Protein AF-A0A0G1RMR5-F1 (afdb_monomer_lite)

Radius of gyration: 23.71 Å; chains: 1; bounding box: 59×36×65 Å

Secondary structure (DSSP, 8-state):
----EEEEEEE-SS-EEEEEEEEETTTTEEEEEETTEEEEEEEESSHHHHHHHHHHHHHHHHHHHHHTT--EE-TT--EES------------------------------------------

pLDDT: mean 75.81, std 24.87, range [32.78, 97.88]

Foldseek 3Di:
DDWDKDWDWDAAPFGIFIKIWTADPVVCWIWIAGPVCRVDIDIGNDPVRNVVSSRVSVRVVLVVCQVVQHWDAHPVRDIGHHNCPDPPVPPPPPPDDDDDDDDDDDDDDDDDDDDDDDDDDDD

Structure (mmCIF, N/CA/C/O backbone):
data_AF-A0A0G1RMR5-F1
#
_entry.id   AF-A0A0G1RMR5-F1
#
loop_
_atom_site.group_PDB
_atom_site.id
_atom_site.type_symbol
_atom_site.label_atom_id
_atom_site.label_alt_id
_atom_site.label_comp_id
_atom_site.label_asym_id
_atom_site.label_entity_id
_atom_site.label_seq_id
_atom_site.pdbx_PDB_ins_code
_atom_sit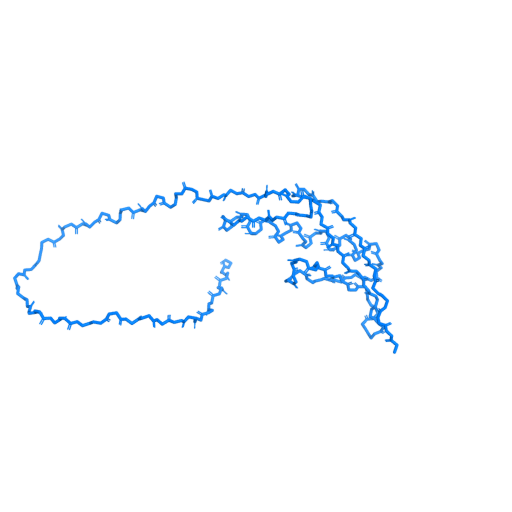e.Cartn_x
_atom_site.Cartn_y
_atom_site.Cartn_z
_atom_site.occupancy
_atom_site.B_iso_or_equiv
_atom_site.auth_seq_id
_atom_site.auth_comp_id
_atom_site.auth_asym_id
_atom_site.auth_atom_id
_atom_site.pdbx_PDB_model_num
ATOM 1 N N . MET A 1 1 ? 24.803 -5.709 -2.521 1.00 49.84 1 MET A N 1
ATOM 2 C CA . MET A 1 1 ? 24.045 -4.735 -3.338 1.00 49.84 1 MET A CA 1
ATOM 3 C C . MET A 1 1 ? 22.857 -4.258 -2.519 1.00 49.84 1 MET A C 1
ATOM 5 O O . MET A 1 1 ? 22.065 -5.095 -2.103 1.00 49.84 1 MET A O 1
ATOM 9 N N . GLY A 1 2 ? 22.781 -2.965 -2.198 1.00 66.88 2 GLY A N 1
ATOM 10 C CA . GLY A 1 2 ? 21.656 -2.412 -1.436 1.00 66.88 2 GLY A CA 1
ATOM 11 C C . GLY A 1 2 ? 20.361 -2.468 -2.247 1.00 66.88 2 GLY A C 1
ATOM 12 O O . GLY A 1 2 ? 20.385 -2.237 -3.457 1.00 66.88 2 GLY A O 1
ATOM 13 N N . LYS A 1 3 ? 19.240 -2.792 -1.596 1.00 77.75 3 LYS A N 1
ATOM 14 C CA . LYS A 1 3 ? 17.913 -2.704 -2.217 1.00 77.75 3 LYS A CA 1
ATOM 15 C C . LYS A 1 3 ? 17.632 -1.227 -2.512 1.00 77.75 3 LYS A C 1
ATOM 17 O O . LYS A 1 3 ? 17.701 -0.404 -1.604 1.00 77.75 3 LYS A O 1
ATOM 22 N N . LYS A 1 4 ? 17.364 -0.879 -3.775 1.00 89.25 4 LYS A N 1
ATOM 23 C CA . LYS A 1 4 ? 16.924 0.476 -4.139 1.00 89.25 4 LYS A CA 1
ATOM 24 C C . LYS A 1 4 ? 15.442 0.595 -3.811 1.00 89.25 4 LYS A C 1
ATOM 26 O O . LYS A 1 4 ? 14.606 0.026 -4.509 1.00 89.25 4 LYS A O 1
ATOM 31 N N . GLU A 1 5 ? 15.145 1.287 -2.722 1.00 94.44 5 GLU A N 1
ATOM 32 C CA . GLU A 1 5 ? 13.780 1.568 -2.298 1.00 94.44 5 GLU A CA 1
ATOM 33 C C . GLU A 1 5 ? 13.321 2.922 -2.845 1.00 94.44 5 GLU A C 1
ATOM 35 O O . GLU A 1 5 ? 14.054 3.911 -2.795 1.00 94.44 5 GLU A O 1
ATOM 40 N N . HIS A 1 6 ? 12.094 2.963 -3.355 1.00 95.44 6 HIS A N 1
ATOM 41 C CA . HIS A 1 6 ? 11.436 4.177 -3.813 1.00 95.44 6 HIS A CA 1
ATOM 42 C C . HIS A 1 6 ? 10.170 4.415 -3.006 1.00 95.44 6 HIS A C 1
ATOM 44 O O . HIS A 1 6 ? 9.322 3.534 -2.873 1.00 95.44 6 HIS A O 1
ATOM 50 N N . THR A 1 7 ? 10.032 5.631 -2.497 1.00 96.69 7 THR A N 1
ATOM 51 C CA . THR A 1 7 ? 8.886 6.036 -1.690 1.00 96.69 7 THR A CA 1
ATOM 52 C C . THR 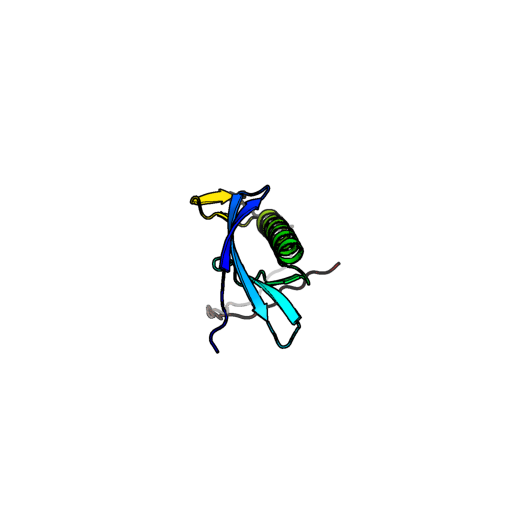A 1 7 ? 7.922 6.860 -2.535 1.00 96.69 7 THR A C 1
ATOM 54 O O . THR A 1 7 ? 8.341 7.766 -3.254 1.00 96.69 7 THR A O 1
ATOM 57 N N . TYR A 1 8 ? 6.631 6.553 -2.445 1.00 95.94 8 TYR A N 1
ATOM 58 C CA . TYR A 1 8 ? 5.564 7.237 -3.170 1.00 95.94 8 TYR A CA 1
ATOM 59 C C . TYR A 1 8 ? 4.443 7.624 -2.212 1.00 95.94 8 TYR A C 1
ATOM 61 O O . TYR A 1 8 ? 4.073 6.841 -1.341 1.00 95.94 8 TYR A O 1
ATOM 69 N N . GLN A 1 9 ? 3.869 8.807 -2.409 1.00 96.50 9 GLN A N 1
ATOM 70 C CA . GLN A 1 9 ? 2.600 9.164 -1.783 1.00 96.50 9 GLN A CA 1
ATOM 71 C C . GLN A 1 9 ? 1.450 8.717 -2.681 1.00 96.50 9 GLN A C 1
ATOM 73 O O . GLN A 1 9 ? 1.456 8.988 -3.883 1.00 96.50 9 GLN A O 1
ATOM 78 N N . VAL A 1 10 ? 0.470 8.041 -2.093 1.00 95.62 10 VAL A N 1
ATOM 79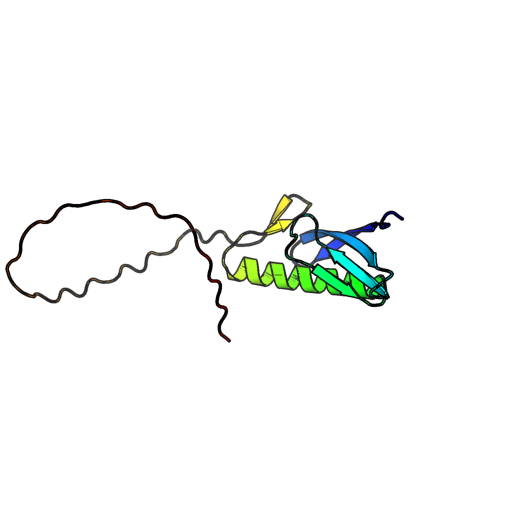 C CA . VAL A 1 10 ? -0.754 7.602 -2.762 1.00 95.62 10 VAL A CA 1
ATOM 80 C C . VAL A 1 10 ? -1.972 8.165 -2.039 1.00 95.62 10 VAL A C 1
ATOM 82 O O . VAL A 1 10 ? -1.998 8.269 -0.811 1.00 95.62 10 VAL A O 1
ATOM 85 N N . GLY A 1 11 ? -2.969 8.572 -2.820 1.00 94.00 11 GLY A N 1
ATOM 86 C CA . GLY A 1 11 ? -4.284 8.948 -2.313 1.00 94.00 11 GLY A CA 1
ATOM 87 C C . GLY A 1 11 ? -5.222 7.751 -2.374 1.00 94.00 11 GLY A C 1
ATOM 88 O O . GLY A 1 11 ? -5.234 7.039 -3.374 1.00 94.00 11 GLY A O 1
ATOM 89 N N . THR A 1 12 ? -5.995 7.554 -1.315 1.00 93.62 12 THR A N 1
ATOM 90 C CA . THR A 1 12 ? -7.049 6.542 -1.219 1.00 93.62 12 THR A CA 1
ATOM 91 C C . THR A 1 12 ? -8.370 7.200 -0.840 1.00 93.62 12 THR A C 1
ATOM 93 O O . THR A 1 12 ? -8.400 8.379 -0.461 1.00 93.62 12 THR A O 1
ATOM 96 N N . LYS A 1 13 ? -9.469 6.440 -0.862 1.00 92.00 13 LYS A N 1
ATOM 97 C CA . LYS A 1 13 ? -10.763 6.912 -0.330 1.00 92.00 13 LYS A CA 1
ATOM 98 C C . LYS A 1 13 ? -10.711 7.299 1.159 1.00 92.00 13 LYS A C 1
ATOM 100 O O . LYS A 1 13 ? -11.526 8.098 1.617 1.00 92.00 13 LYS A O 1
ATOM 105 N N . HIS A 1 14 ? -9.742 6.776 1.913 1.00 90.50 14 HIS A N 1
ATOM 106 C CA . HIS A 1 14 ? -9.598 7.044 3.345 1.00 90.50 14 HIS A CA 1
ATOM 107 C C . HIS A 1 14 ? -8.648 8.206 3.646 1.00 90.50 14 HIS A C 1
ATOM 109 O O . HIS A 1 14 ? -8.902 8.966 4.576 1.00 90.50 14 HIS A O 1
ATOM 115 N N . GLY A 1 15 ? -7.594 8.418 2.860 1.00 92.00 15 GLY A N 1
ATOM 116 C CA . GLY A 1 15 ? -6.623 9.474 3.143 1.00 92.00 15 GLY A CA 1
ATOM 117 C C . GLY A 1 15 ? -5.391 9.414 2.255 1.00 92.00 15 GLY A C 1
ATOM 118 O O . GLY A 1 15 ? -5.409 8.813 1.181 1.00 92.00 15 GLY A O 1
ATOM 119 N N . ARG A 1 16 ? -4.311 10.062 2.693 1.00 95.44 16 ARG A N 1
ATOM 120 C CA . ARG A 1 16 ? -3.015 10.011 2.001 1.00 95.44 16 ARG A CA 1
ATOM 121 C C . ARG A 1 16 ? -2.029 9.157 2.775 1.00 95.44 16 ARG A C 1
ATOM 123 O O . ARG A 1 16 ? -1.833 9.364 3.971 1.00 95.44 16 ARG A O 1
ATOM 130 N N . PHE A 1 17 ? -1.381 8.239 2.072 1.00 95.75 17 PHE A N 1
ATOM 131 C CA . PHE A 1 17 ? -0.454 7.289 2.667 1.00 95.75 17 PHE A CA 1
ATOM 132 C C . PHE A 1 17 ? 0.824 7.187 1.850 1.00 95.75 17 PHE A C 1
ATOM 134 O O . PHE A 1 17 ? 0.836 7.341 0.629 1.00 95.75 17 PHE A O 1
ATOM 141 N N . THR A 1 18 ? 1.908 6.891 2.544 1.00 97.31 18 THR A N 1
ATOM 142 C CA . THR A 1 18 ? 3.223 6.684 1.969 1.00 97.31 18 THR A CA 1
ATOM 143 C C . THR A 1 18 ? 3.449 5.193 1.806 1.00 97.31 18 THR A C 1
ATOM 145 O O . THR A 1 18 ? 3.365 4.433 2.771 1.00 97.31 18 THR A O 1
ATOM 148 N N . ILE A 1 19 ? 3.771 4.780 0.586 1.00 97.38 19 ILE A N 1
ATOM 149 C CA . ILE A 1 19 ? 4.160 3.410 0.262 1.00 97.38 19 ILE A CA 1
ATOM 150 C C . ILE A 1 19 ? 5.623 3.382 -0.158 1.00 97.38 19 ILE A C 1
ATOM 152 O O . ILE A 1 19 ? 6.117 4.296 -0.821 1.00 97.38 19 ILE A O 1
ATOM 156 N N . THR A 1 20 ? 6.317 2.313 0.202 1.00 97.88 20 THR A N 1
ATOM 157 C CA . THR A 1 20 ? 7.683 2.048 -0.237 1.00 97.88 20 THR A CA 1
ATOM 158 C C . THR A 1 20 ? 7.670 0.844 -1.158 1.00 97.88 20 THR A C 1
ATOM 160 O O . THR A 1 20 ? 7.131 -0.204 -0.806 1.00 97.88 20 THR A O 1
ATOM 163 N N . VAL A 1 21 ? 8.272 0.998 -2.332 1.00 97.50 21 VAL A N 1
ATOM 164 C CA . VAL A 1 21 ? 8.351 -0.026 -3.370 1.00 97.50 21 VAL A CA 1
ATOM 165 C C . VAL A 1 21 ? 9.810 -0.313 -3.684 1.00 97.50 21 VAL A C 1
ATOM 167 O O . VAL A 1 21 ? 10.607 0.611 -3.844 1.00 97.50 21 VAL A O 1
ATOM 170 N N . TRP A 1 22 ? 10.168 -1.584 -3.813 1.00 97.12 22 TRP A N 1
ATOM 171 C CA . TRP A 1 22 ? 11.489 -1.992 -4.284 1.00 97.12 22 TRP A CA 1
ATOM 172 C C . TRP A 1 22 ? 11.375 -3.223 -5.171 1.00 97.12 22 TRP A C 1
ATOM 174 O O . TRP A 1 22 ? 10.454 -4.025 -5.039 1.00 97.12 22 TRP A O 1
ATOM 184 N N . TYR A 1 23 ? 12.319 -3.364 -6.093 1.00 96.81 23 TYR A N 1
ATOM 185 C CA . TYR A 1 23 ? 12.398 -4.547 -6.937 1.00 96.81 23 TYR A CA 1
ATOM 186 C C . TYR A 1 23 ? 13.199 -5.640 -6.227 1.00 96.81 23 TYR A C 1
ATOM 188 O O . TYR A 1 23 ? 14.319 -5.387 -5.768 1.00 96.81 23 TYR A O 1
ATOM 196 N N . ASP A 1 24 ? 12.639 -6.844 -6.143 1.00 95.38 24 ASP A N 1
ATOM 197 C CA . ASP A 1 24 ? 13.358 -8.035 -5.702 1.00 95.38 24 ASP A CA 1
ATOM 198 C C . ASP A 1 24 ? 13.800 -8.851 -6.921 1.00 95.38 24 ASP A C 1
ATOM 200 O O . ASP A 1 24 ? 12.984 -9.331 -7.710 1.00 95.38 24 ASP A O 1
ATOM 204 N N . SER A 1 25 ? 15.115 -8.999 -7.094 1.00 93.50 25 SER A N 1
ATOM 205 C CA . SER A 1 25 ? 15.685 -9.721 -8.231 1.00 93.50 25 SER A CA 1
ATOM 206 C C . SER A 1 25 ? 15.492 -11.234 -8.150 1.00 93.50 25 SER A C 1
ATOM 208 O O . SER A 1 25 ? 15.584 -11.894 -9.186 1.00 93.50 25 SER A O 1
ATOM 210 N N . ARG A 1 26 ? 15.225 -11.787 -6.959 1.00 93.31 26 ARG A N 1
ATOM 211 C CA . ARG A 1 26 ? 14.978 -13.226 -6.774 1.00 93.31 26 ARG A CA 1
ATOM 212 C C . ARG A 1 26 ? 13.589 -13.597 -7.268 1.00 93.31 26 ARG A C 1
ATOM 214 O O . ARG A 1 26 ? 13.455 -14.498 -8.089 1.00 93.31 26 ARG A O 1
ATOM 221 N N . ASP A 1 27 ? 12.596 -12.829 -6.834 1.00 93.06 27 ASP A N 1
ATOM 222 C CA . ASP A 1 27 ? 11.189 -13.060 -7.173 1.00 93.06 27 ASP A CA 1
ATOM 223 C C . ASP A 1 27 ? 10.796 -12.419 -8.511 1.00 93.06 27 ASP A C 1
ATOM 225 O O . ASP A 1 27 ? 9.714 -12.675 -9.035 1.00 93.06 27 ASP A O 1
ATOM 229 N N . LYS A 1 28 ? 11.685 -11.588 -9.078 1.00 95.25 28 LYS A N 1
ATOM 230 C CA . LYS A 1 28 ? 11.451 -10.795 -10.293 1.00 95.25 28 LYS A CA 1
ATOM 231 C C . LYS A 1 28 ? 10.156 -9.978 -10.198 1.00 95.25 28 LYS A C 1
ATOM 233 O O . LYS A 1 28 ? 9.383 -9.895 -11.152 1.00 95.25 28 LYS A O 1
ATOM 238 N N . ALA A 1 29 ? 9.924 -9.386 -9.028 1.00 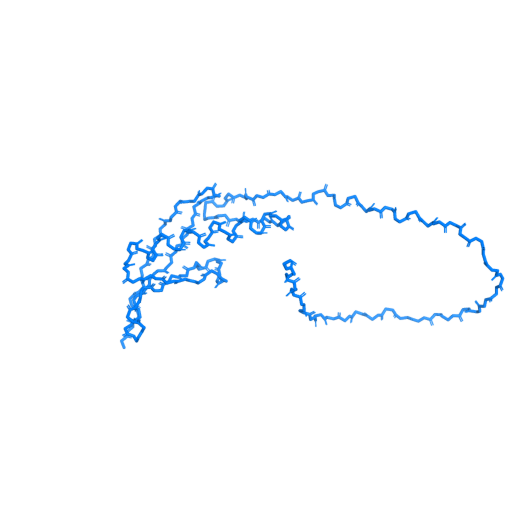96.69 29 ALA A N 1
ATOM 239 C CA . ALA A 1 29 ? 8.699 -8.671 -8.694 1.00 96.69 29 ALA A CA 1
ATOM 240 C C . ALA A 1 29 ? 8.997 -7.362 -7.956 1.00 96.69 29 ALA A C 1
ATOM 242 O O . ALA A 1 29 ? 10.020 -7.208 -7.285 1.00 96.69 29 ALA A O 1
ATOM 243 N N . TYR A 1 30 ? 8.076 -6.410 -8.066 1.00 97.50 30 TYR A N 1
ATOM 244 C CA . TYR A 1 30 ? 8.075 -5.187 -7.275 1.00 97.50 30 TYR A CA 1
ATOM 245 C C . TYR A 1 30 ? 7.298 -5.434 -5.990 1.00 97.50 30 TYR A C 1
ATOM 247 O O . TYR A 1 30 ? 6.086 -5.630 -6.035 1.00 97.50 30 TYR A O 1
ATOM 255 N N . LEU A 1 31 ? 7.990 -5.411 -4.857 1.00 97.50 31 LEU A N 1
ATOM 256 C CA . LEU A 1 31 ? 7.397 -5.534 -3.532 1.00 97.50 31 LEU A CA 1
ATOM 257 C C . LEU A 1 31 ? 6.971 -4.161 -3.024 1.00 97.50 31 LEU A C 1
ATOM 259 O O . LEU A 1 31 ? 7.661 -3.168 -3.257 1.00 97.50 31 LEU A O 1
ATOM 263 N N . VAL A 1 32 ? 5.854 -4.116 -2.309 1.00 97.88 32 VAL A N 1
ATOM 264 C CA . VAL A 1 32 ? 5.283 -2.907 -1.717 1.00 97.88 32 VAL A CA 1
ATOM 265 C C . VAL A 1 32 ? 5.073 -3.124 -0.231 1.00 97.88 32 VAL A C 1
ATOM 267 O O . VAL A 1 32 ? 4.538 -4.153 0.179 1.00 97.88 32 VAL A O 1
ATOM 270 N N . ARG A 1 33 ? 5.450 -2.126 0.568 1.00 97.06 33 ARG A N 1
ATOM 271 C CA . ARG A 1 33 ? 5.129 -2.038 1.996 1.00 97.06 33 ARG A CA 1
ATOM 272 C C . ARG A 1 33 ? 4.608 -0.655 2.349 1.00 97.06 33 ARG A C 1
ATOM 274 O O . ARG A 1 33 ? 4.995 0.332 1.720 1.00 97.06 33 ARG A O 1
ATOM 281 N N . VAL A 1 34 ? 3.820 -0.568 3.411 1.00 95.69 34 VAL A N 1
ATOM 282 C CA . VAL A 1 34 ? 3.408 0.707 4.012 1.00 95.69 34 VAL A CA 1
ATOM 283 C C . VAL A 1 34 ? 4.206 0.904 5.306 1.00 95.69 34 VAL A C 1
ATOM 285 O O . VAL A 1 34 ? 3.965 0.181 6.268 1.00 95.69 34 VAL A O 1
ATOM 288 N N . PRO A 1 35 ? 5.161 1.852 5.398 1.00 94.56 35 PRO A N 1
ATOM 289 C CA . PRO A 1 35 ? 6.031 1.965 6.576 1.00 94.56 35 PRO A CA 1
ATOM 290 C C . PRO A 1 35 ? 5.290 2.171 7.904 1.00 94.56 35 PRO A C 1
ATOM 292 O O . PRO A 1 35 ? 5.739 1.684 8.937 1.00 94.56 35 PRO A O 1
ATOM 295 N N . LYS A 1 36 ? 4.151 2.876 7.883 1.00 93.12 36 LYS A N 1
ATOM 296 C CA . LYS A 1 36 ? 3.314 3.100 9.074 1.00 93.12 36 LYS A CA 1
ATOM 297 C C . LYS A 1 36 ? 2.367 1.946 9.402 1.00 93.12 36 LYS A C 1
ATOM 299 O O . LYS A 1 36 ? 1.847 1.910 10.511 1.00 93.12 36 LYS A O 1
ATOM 304 N N . ILE A 1 37 ? 2.136 1.043 8.450 1.00 93.31 37 ILE A N 1
ATOM 305 C CA . ILE A 1 37 ? 1.245 -0.113 8.592 1.00 93.31 37 ILE A CA 1
ATOM 306 C C . ILE A 1 37 ? 1.984 -1.340 8.027 1.00 93.31 37 ILE A C 1
ATOM 308 O O . ILE A 1 37 ? 1.727 -1.754 6.892 1.00 93.31 37 ILE A O 1
ATOM 312 N N . PRO A 1 38 ? 2.965 -1.888 8.771 1.00 92.75 38 PRO A N 1
ATOM 313 C CA . PRO A 1 38 ? 3.834 -2.961 8.283 1.00 92.75 38 PRO A CA 1
ATOM 314 C C . PRO A 1 38 ? 3.100 -4.260 7.925 1.00 92.75 38 PRO A C 1
ATOM 316 O O . PRO A 1 38 ? 3.667 -5.106 7.238 1.00 92.75 38 PRO A O 1
ATOM 319 N N . GLU A 1 39 ? 1.860 -4.429 8.385 1.00 93.19 39 GLU A N 1
ATOM 320 C CA . GLU A 1 39 ? 0.976 -5.548 8.055 1.00 93.19 39 GLU A CA 1
ATOM 321 C C . GLU A 1 39 ? 0.578 -5.567 6.573 1.00 93.19 39 GLU A C 1
ATOM 323 O O . GLU A 1 39 ? 0.244 -6.627 6.041 1.00 93.19 39 GLU A O 1
ATOM 328 N N . ILE A 1 40 ? 0.628 -4.417 5.892 1.00 95.62 40 ILE A N 1
ATOM 329 C CA . ILE A 1 40 ? 0.317 -4.316 4.467 1.00 95.62 40 ILE A CA 1
ATOM 330 C C . ILE A 1 40 ? 1.585 -4.591 3.665 1.00 95.62 40 ILE A C 1
ATOM 332 O O . ILE A 1 40 ? 2.471 -3.737 3.534 1.00 95.62 40 ILE A O 1
ATOM 336 N N . VAL A 1 41 ? 1.629 -5.784 3.077 1.00 96.06 41 VAL A N 1
ATOM 337 C CA . VAL A 1 41 ? 2.655 -6.202 2.124 1.00 96.06 41 VAL A CA 1
ATOM 338 C C . VAL A 1 41 ? 1.978 -6.809 0.905 1.00 96.06 41 VAL A C 1
ATOM 340 O O . VAL A 1 41 ? 1.102 -7.662 1.025 1.00 96.06 41 VAL A O 1
ATOM 343 N N . THR A 1 42 ? 2.386 -6.368 -0.279 1.00 97.69 42 THR A N 1
ATOM 344 C CA . THR A 1 42 ? 1.886 -6.891 -1.555 1.00 97.69 42 THR A CA 1
ATOM 345 C C . THR A 1 42 ? 2.971 -6.789 -2.623 1.00 97.69 42 THR A C 1
ATOM 347 O O . THR A 1 42 ? 4.063 -6.278 -2.360 1.00 97.69 42 THR A O 1
ATOM 350 N N . PHE A 1 43 ? 2.713 -7.297 -3.821 1.00 97.50 43 PHE A N 1
ATOM 351 C CA . PHE A 1 43 ? 3.676 -7.285 -4.915 1.00 97.50 43 PHE A CA 1
ATOM 352 C C . PHE A 1 43 ? 2.988 -7.167 -6.269 1.00 97.50 43 PHE A C 1
ATOM 354 O O . PHE A 1 43 ? 1.845 -7.572 -6.402 1.00 97.50 43 PHE A O 1
ATOM 361 N N . GLY A 1 44 ? 3.693 -6.672 -7.283 1.00 97.19 44 GLY A N 1
ATOM 362 C CA . GLY A 1 44 ? 3.237 -6.672 -8.676 1.00 97.19 44 GLY A CA 1
ATOM 363 C C . GLY A 1 44 ? 4.382 -6.969 -9.642 1.00 97.19 44 GLY A C 1
ATOM 364 O O . GLY A 1 44 ? 5.556 -6.832 -9.287 1.00 97.19 44 GLY A O 1
ATOM 365 N N . LYS A 1 45 ? 4.072 -7.368 -10.879 1.00 95.62 45 LYS A N 1
ATOM 366 C CA . LYS A 1 45 ? 5.095 -7.664 -11.901 1.00 95.62 45 LYS A CA 1
ATOM 367 C C . LYS A 1 45 ? 5.716 -6.391 -12.461 1.00 95.62 45 LYS A C 1
ATOM 369 O O . LYS A 1 45 ? 6.882 -6.374 -12.840 1.00 95.62 45 LYS A O 1
ATOM 374 N N . THR A 1 46 ? 4.940 -5.312 -12.496 1.00 97.38 46 THR A N 1
ATOM 375 C CA . THR A 1 46 ? 5.389 -3.984 -12.933 1.00 97.38 46 THR A CA 1
ATOM 376 C C . THR A 1 46 ? 5.266 -2.967 -11.804 1.00 97.38 46 THR A C 1
ATOM 378 O O . THR A 1 46 ? 4.450 -3.129 -10.898 1.00 97.38 46 THR A O 1
ATOM 381 N N . LEU A 1 47 ? 6.025 -1.869 -11.877 1.00 95.94 47 LEU A N 1
ATOM 382 C CA . LEU A 1 47 ? 5.926 -0.778 -10.901 1.00 95.94 47 LEU A CA 1
ATOM 383 C C . LEU A 1 47 ? 4.505 -0.190 -10.825 1.00 95.94 47 LEU A C 1
ATOM 385 O O . LEU A 1 47 ? 4.024 0.131 -9.741 1.00 95.94 47 LEU A O 1
ATOM 389 N N . ALA A 1 48 ? 3.830 -0.049 -11.970 1.00 96.88 48 ALA A N 1
ATOM 390 C CA . ALA A 1 48 ? 2.466 0.474 -12.032 1.00 96.88 48 ALA A CA 1
ATOM 391 C C . ALA A 1 48 ? 1.456 -0.485 -11.386 1.00 96.88 48 ALA A C 1
ATOM 393 O O . ALA A 1 48 ? 0.587 -0.059 -10.628 1.00 96.88 48 ALA A O 1
ATOM 394 N N . GLU A 1 49 ? 1.587 -1.785 -11.650 1.00 97.62 49 GLU A N 1
ATOM 395 C CA . GLU A 1 49 ? 0.769 -2.819 -11.015 1.00 97.62 49 GLU A CA 1
ATOM 396 C C . GLU A 1 49 ? 0.999 -2.875 -9.507 1.00 97.62 49 GLU A C 1
ATOM 398 O O . GLU A 1 49 ? 0.035 -2.817 -8.755 1.00 97.62 49 GLU A O 1
ATOM 403 N N . ALA A 1 50 ? 2.255 -2.879 -9.064 1.00 97.56 50 ALA A N 1
ATOM 404 C CA . ALA A 1 50 ? 2.599 -2.893 -7.649 1.00 97.56 50 ALA A CA 1
ATOM 405 C C . ALA A 1 50 ? 1.993 -1.694 -6.903 1.00 97.56 50 ALA A C 1
ATOM 407 O O . ALA A 1 50 ? 1.409 -1.863 -5.837 1.00 97.56 50 ALA A O 1
ATOM 408 N N . LYS A 1 51 ? 2.044 -0.489 -7.488 1.00 97.31 51 LYS A N 1
ATOM 409 C CA . LYS A 1 51 ? 1.386 0.697 -6.916 1.00 97.31 51 LYS A CA 1
ATOM 410 C C . LYS A 1 51 ? -0.124 0.519 -6.777 1.00 97.31 51 LYS A C 1
ATOM 412 O O . LYS A 1 51 ? -0.651 0.831 -5.715 1.00 97.31 51 LYS A O 1
ATOM 417 N N . ARG A 1 52 ? -0.802 0.013 -7.815 1.00 97.81 52 ARG A N 1
ATOM 418 C CA . ARG A 1 52 ? -2.249 -0.266 -7.766 1.00 97.81 52 ARG A CA 1
ATOM 419 C C . ARG A 1 52 ? -2.574 -1.278 -6.671 1.00 97.81 52 ARG A C 1
ATOM 421 O O . ARG A 1 52 ? -3.377 -0.983 -5.802 1.00 97.81 52 ARG A O 1
ATOM 428 N N . MET A 1 53 ? -1.847 -2.392 -6.629 1.00 97.81 53 MET A N 1
ATOM 429 C CA . MET A 1 53 ? -2.038 -3.422 -5.605 1.00 97.81 53 MET A CA 1
ATOM 430 C C . MET A 1 53 ? -1.759 -2.902 -4.191 1.00 97.81 53 MET A C 1
ATOM 432 O O . MET A 1 53 ? -2.435 -3.297 -3.246 1.00 97.81 53 MET A O 1
ATOM 436 N N . GLY A 1 54 ? -0.782 -2.004 -4.035 1.00 97.25 54 GLY A N 1
ATOM 437 C CA . GLY A 1 54 ? -0.506 -1.322 -2.772 1.00 97.25 54 GLY A CA 1
ATOM 438 C C . GLY A 1 54 ? -1.665 -0.445 -2.307 1.00 97.25 54 GLY A C 1
ATOM 439 O O . GLY A 1 54 ? -1.992 -0.460 -1.123 1.00 97.25 54 GLY A O 1
ATOM 440 N N . VAL A 1 55 ? -2.293 0.289 -3.230 1.00 97.38 55 VAL A N 1
ATOM 441 C CA . VAL A 1 55 ? -3.493 1.094 -2.956 1.00 97.38 55 VAL A CA 1
ATOM 442 C C . VAL A 1 55 ? -4.670 0.196 -2.577 1.00 97.38 55 VAL A C 1
ATOM 444 O O . VAL A 1 55 ? -5.266 0.420 -1.528 1.00 97.38 55 VAL A O 1
ATOM 447 N N . ASP A 1 56 ? -4.939 -0.857 -3.349 1.00 97.69 56 ASP A N 1
ATOM 448 C CA . ASP A 1 56 ? -6.060 -1.771 -3.098 1.00 97.69 56 ASP A CA 1
ATOM 449 C C . ASP A 1 56 ? -5.936 -2.464 -1.730 1.00 97.69 56 ASP A C 1
ATOM 451 O O . ASP A 1 56 ? -6.886 -2.503 -0.947 1.00 97.69 56 ASP A O 1
ATOM 455 N N . ALA A 1 57 ? -4.743 -2.974 -1.402 1.00 97.56 57 ALA A N 1
ATOM 456 C CA . ALA A 1 57 ? -4.484 -3.630 -0.119 1.00 97.56 57 ALA A CA 1
ATOM 457 C C . ALA A 1 57 ? -4.626 -2.662 1.065 1.00 97.56 57 ALA A C 1
ATOM 459 O O . ALA A 1 57 ? -5.109 -3.041 2.133 1.00 97.56 57 ALA A O 1
ATOM 460 N N . LEU A 1 58 ? -4.215 -1.410 0.875 1.00 96.50 58 LEU A N 1
ATOM 461 C CA . LEU A 1 58 ? -4.333 -0.360 1.875 1.00 96.50 58 LEU A CA 1
ATOM 462 C C . LEU A 1 58 ? -5.784 0.062 2.104 1.00 96.50 58 LEU A C 1
ATOM 464 O O . LEU A 1 58 ? -6.181 0.239 3.255 1.00 96.50 58 LEU A O 1
ATOM 468 N N . GLU A 1 59 ? -6.575 0.202 1.043 1.00 96.06 59 GLU A N 1
ATOM 469 C CA . GLU A 1 59 ? -8.006 0.487 1.154 1.00 96.06 59 GLU A CA 1
ATOM 470 C C . GLU A 1 59 ? -8.743 -0.638 1.872 1.00 96.06 59 GLU A C 1
ATOM 472 O O . GLU A 1 59 ? -9.438 -0.375 2.851 1.00 96.06 59 GLU A O 1
ATOM 477 N N . LEU A 1 60 ? -8.495 -1.886 1.472 1.00 96.25 60 LEU A N 1
ATOM 478 C CA . LEU A 1 60 ? -9.088 -3.052 2.121 1.00 96.25 60 LEU A CA 1
ATOM 479 C C . LEU A 1 60 ? -8.726 -3.126 3.610 1.00 96.25 60 LEU A C 1
ATOM 481 O O . LEU A 1 60 ? -9.585 -3.386 4.450 1.00 96.25 60 LEU A O 1
ATOM 485 N N . TYR A 1 61 ? -7.460 -2.872 3.954 1.00 95.31 61 TYR A N 1
ATOM 486 C CA . TYR A 1 61 ? -7.026 -2.839 5.348 1.00 95.31 61 TYR A CA 1
ATOM 487 C C . TYR A 1 61 ? -7.763 -1.754 6.141 1.00 95.31 61 TYR A C 1
ATOM 489 O O . TYR A 1 61 ? -8.232 -2.011 7.249 1.00 95.31 61 TYR A O 1
ATOM 497 N N . CYS A 1 62 ? -7.888 -0.549 5.581 1.00 94.00 62 CYS A N 1
ATOM 498 C CA . CYS A 1 62 ? -8.597 0.545 6.236 1.00 94.00 62 CYS A CA 1
ATOM 499 C C . CYS A 1 62 ? -10.071 0.206 6.473 1.00 94.00 62 CYS A C 1
ATOM 501 O O . CYS A 1 62 ? -10.545 0.423 7.588 1.00 94.00 62 CYS A O 1
ATOM 503 N N . ASP A 1 63 ? -10.760 -0.361 5.479 1.00 93.69 63 ASP A N 1
ATOM 504 C CA . ASP A 1 63 ? -12.150 -0.811 5.612 1.00 93.69 63 ASP A CA 1
ATOM 505 C C . ASP A 1 63 ? -12.292 -1.797 6.786 1.00 93.69 63 ASP A C 1
ATOM 507 O O . ASP A 1 63 ? -13.088 -1.561 7.695 1.00 93.69 63 ASP A O 1
ATOM 511 N N . CYS A 1 64 ? -11.443 -2.832 6.856 1.00 93.44 64 CYS A N 1
ATOM 512 C CA . CYS A 1 64 ? -11.483 -3.806 7.953 1.00 93.44 64 CYS A CA 1
ATOM 513 C C . CYS A 1 64 ? -11.261 -3.168 9.335 1.00 93.44 64 CYS A C 1
ATOM 515 O O . CYS A 1 64 ? -11.946 -3.504 10.300 1.00 93.44 64 CYS A O 1
ATOM 517 N N . ILE A 1 65 ? -10.303 -2.246 9.456 1.00 92.19 65 ILE A N 1
ATOM 518 C CA . ILE A 1 65 ? -10.009 -1.572 10.728 1.00 92.19 65 ILE A CA 1
ATOM 519 C C . ILE A 1 65 ? -11.174 -0.671 11.155 1.00 92.19 65 ILE A C 1
ATOM 521 O O . ILE A 1 65 ? -11.521 -0.633 12.338 1.00 92.19 65 ILE A O 1
ATOM 525 N N . ILE A 1 66 ? -11.801 0.027 10.210 1.00 90.75 66 ILE A N 1
ATOM 526 C CA . ILE A 1 66 ? -12.963 0.880 10.478 1.00 90.75 66 ILE A CA 1
ATOM 527 C C . ILE A 1 66 ? -14.163 0.031 10.916 1.00 90.75 66 ILE A C 1
ATOM 529 O O . ILE A 1 66 ? -14.812 0.382 11.903 1.00 90.75 66 ILE A O 1
ATOM 533 N N . ASP A 1 67 ? -14.408 -1.104 10.260 1.00 89.56 67 ASP A N 1
ATOM 534 C CA . ASP A 1 67 ? -15.487 -2.038 10.610 1.00 89.56 67 ASP A CA 1
ATOM 535 C C . ASP A 1 67 ? -15.305 -2.642 12.013 1.00 89.56 67 ASP A C 1
ATOM 537 O O . ASP A 1 67 ? -16.272 -2.864 12.745 1.00 89.56 67 ASP A O 1
ATOM 541 N N . GLU A 1 68 ? -14.059 -2.835 12.452 1.00 89.62 68 GLU A N 1
ATOM 542 C CA . GLU A 1 68 ? -13.729 -3.234 13.826 1.00 89.62 68 GLU A CA 1
ATOM 543 C C . GLU A 1 68 ? -13.917 -2.102 14.861 1.00 89.62 68 GLU A C 1
ATOM 545 O O . GLU A 1 68 ? -13.676 -2.300 16.060 1.00 89.62 68 GLU A O 1
ATOM 550 N N . GLY A 1 69 ? -14.338 -0.910 14.429 1.00 87.75 69 GLY A N 1
ATOM 551 C CA . GLY A 1 69 ? -14.515 0.271 15.275 1.00 87.75 69 GLY A CA 1
ATOM 552 C C . GLY A 1 69 ? -13.195 0.884 15.743 1.00 87.75 69 GLY A C 1
ATOM 553 O O . GLY A 1 69 ? -13.145 1.527 16.798 1.00 87.75 69 GLY A O 1
ATOM 554 N N . LYS A 1 70 ? -12.109 0.639 15.004 1.00 88.56 70 LYS A N 1
ATOM 555 C CA . LYS A 1 70 ? -10.795 1.234 15.251 1.00 88.56 70 LYS A CA 1
ATOM 556 C C . LYS A 1 70 ? -10.610 2.480 14.385 1.00 88.56 70 LYS A C 1
ATOM 558 O O . LYS A 1 70 ? -11.354 2.758 13.449 1.00 88.56 70 LYS A O 1
ATOM 563 N N . ILE A 1 71 ? -9.585 3.244 14.738 1.00 89.56 71 ILE A N 1
ATOM 564 C CA . ILE A 1 71 ? -9.219 4.484 14.065 1.00 89.56 71 ILE A CA 1
ATOM 565 C C . ILE A 1 71 ? -7.992 4.232 13.193 1.00 89.56 71 ILE A C 1
ATOM 567 O O . ILE A 1 71 ? -7.013 3.638 13.649 1.00 89.56 71 ILE A O 1
ATOM 571 N N . VAL A 1 72 ? -8.030 4.748 11.970 1.00 88.44 72 VAL A N 1
ATOM 572 C CA . VAL A 1 72 ? -6.882 4.857 11.070 1.00 88.44 72 VAL A CA 1
ATOM 573 C C . VAL A 1 72 ? -6.415 6.310 11.062 1.00 88.44 72 VAL A C 1
ATOM 575 O O . VAL A 1 72 ? -7.225 7.233 11.006 1.00 88.44 72 VAL A O 1
ATOM 578 N N . VAL A 1 73 ? -5.102 6.522 11.126 1.00 90.44 73 VAL A N 1
ATOM 579 C CA . VAL A 1 73 ? -4.492 7.853 11.011 1.00 90.44 73 VAL A CA 1
ATOM 580 C C . VAL A 1 73 ? -3.653 7.885 9.744 1.00 90.44 73 VAL A C 1
ATOM 582 O O . VAL A 1 73 ? -2.768 7.046 9.574 1.00 90.44 73 VAL A O 1
ATOM 585 N N . ASP A 1 74 ? -3.934 8.840 8.863 1.00 91.19 74 ASP A N 1
ATOM 586 C CA . ASP A 1 74 ? -3.188 9.004 7.615 1.00 91.19 74 ASP A CA 1
ATOM 587 C C . ASP A 1 74 ? -1.896 9.829 7.799 1.00 91.19 74 ASP A C 1
ATOM 589 O O . ASP A 1 74 ? -1.544 10.279 8.899 1.00 91.19 74 ASP A O 1
ATOM 593 N N . ASP A 1 75 ? -1.152 10.045 6.714 1.00 90.94 75 ASP A N 1
ATOM 594 C CA . ASP A 1 75 ? 0.089 10.822 6.763 1.00 90.94 75 ASP A CA 1
ATOM 595 C C . ASP A 1 75 ? -0.112 12.317 6.980 1.00 90.94 75 ASP A C 1
ATOM 597 O O . ASP A 1 75 ? 0.769 12.971 7.543 1.00 90.94 75 ASP A O 1
ATOM 601 N N . ALA A 1 76 ? -1.276 12.840 6.606 1.00 88.19 76 ALA A N 1
ATOM 602 C CA . ALA A 1 76 ? -1.684 14.213 6.864 1.00 88.19 76 ALA A CA 1
ATOM 603 C C . ALA A 1 76 ? -2.261 14.403 8.281 1.00 88.19 76 ALA A C 1
ATOM 605 O O . ALA A 1 76 ? -2.771 15.480 8.591 1.00 88.19 76 ALA A O 1
ATOM 606 N N . ARG A 1 77 ? -2.159 13.387 9.155 1.00 86.94 77 ARG A N 1
ATOM 607 C CA . ARG A 1 77 ? -2.738 13.351 10.512 1.00 86.94 77 ARG A CA 1
ATOM 608 C C . ARG A 1 77 ? -4.266 13.450 10.526 1.00 86.94 77 ARG A C 1
ATOM 610 O O . ARG A 1 77 ? -4.855 13.815 11.544 1.00 86.94 77 ARG A O 1
ATOM 617 N N . LYS A 1 78 ? -4.918 13.103 9.420 1.00 88.50 78 LYS A N 1
ATOM 618 C CA . LYS A 1 78 ? -6.366 12.956 9.344 1.00 88.50 78 LYS A CA 1
ATOM 619 C C . LYS A 1 78 ? -6.766 11.666 10.052 1.00 88.50 78 LYS A C 1
ATOM 621 O O . LYS A 1 78 ? -6.230 10.592 9.784 1.00 88.50 78 LYS A O 1
ATOM 626 N N . ILE A 1 79 ? -7.721 11.801 10.962 1.00 85.75 79 ILE A N 1
ATOM 627 C CA . ILE A 1 79 ? -8.323 10.695 11.701 1.00 85.75 79 ILE A CA 1
ATOM 628 C C . ILE A 1 79 ? -9.487 10.155 10.872 1.00 85.75 79 ILE A C 1
ATOM 630 O O . ILE A 1 79 ? -10.360 10.916 10.451 1.00 85.75 79 ILE A O 1
ATOM 634 N N . ILE A 1 80 ? -9.490 8.849 10.636 1.00 82.69 80 ILE A N 1
ATOM 635 C CA . ILE A 1 80 ? -10.502 8.138 9.859 1.00 82.69 80 ILE A CA 1
ATOM 636 C C . ILE A 1 80 ? -11.072 7.027 10.739 1.00 82.69 80 ILE A C 1
ATOM 638 O O . ILE A 1 80 ? -10.326 6.293 11.384 1.00 82.69 80 ILE A O 1
ATOM 642 N N . GLY A 1 81 ? -12.396 6.901 10.758 1.00 78.31 81 GLY A N 1
ATOM 643 C CA . GLY A 1 81 ? -13.111 5.921 11.572 1.00 78.31 81 GLY A CA 1
ATOM 644 C C . GLY A 1 81 ? -13.892 6.563 12.714 1.00 78.31 81 GLY A C 1
ATOM 645 O O . GLY A 1 81 ? -13.781 7.760 12.989 1.00 78.31 81 GLY A O 1
ATOM 646 N N . GLN A 1 82 ? -14.719 5.754 13.368 1.00 67.75 82 GLN A N 1
ATOM 647 C CA . GLN A 1 82 ? -15.571 6.191 14.464 1.00 67.75 82 GLN A CA 1
ATOM 648 C C . GLN A 1 82 ? -15.061 5.553 15.752 1.00 67.75 82 GLN A C 1
ATOM 650 O O . GLN A 1 82 ? -15.055 4.331 15.890 1.00 67.75 82 GLN A O 1
ATOM 655 N N . LEU A 1 83 ? -14.642 6.375 16.719 1.00 59.91 83 LEU A N 1
ATOM 656 C CA . LEU A 1 83 ? -14.479 5.885 18.082 1.00 59.91 83 LEU A CA 1
ATOM 657 C C . LEU A 1 83 ? -15.857 5.382 18.510 1.00 59.91 83 LEU A C 1
ATOM 659 O O . LEU A 1 83 ? -16.786 6.187 18.587 1.00 59.91 83 LEU A O 1
ATOM 663 N N . LEU A 1 84 ? -16.008 4.080 18.761 1.00 60.34 84 LEU A N 1
ATOM 664 C CA . LEU A 1 84 ? -17.227 3.534 19.356 1.00 60.34 84 LEU A CA 1
ATOM 665 C C . LEU A 1 84 ? -17.375 4.114 20.773 1.00 60.34 84 LEU A C 1
ATOM 667 O O . LEU A 1 84 ? -17.006 3.494 21.775 1.00 60.34 84 LEU A O 1
ATOM 671 N N . SER A 1 85 ? -17.894 5.338 20.860 1.00 53.12 85 SER A N 1
ATOM 672 C CA . SER A 1 85 ? -18.256 6.048 22.078 1.00 53.12 85 SER A CA 1
ATOM 673 C C . SER A 1 85 ? -19.518 5.407 22.641 1.00 53.12 85 SER A C 1
ATOM 675 O O . SER A 1 85 ? -20.637 5.892 22.530 1.00 53.12 85 SER A O 1
ATOM 677 N N . GLY A 1 86 ? -19.322 4.237 23.236 1.00 51.69 86 GLY A N 1
ATOM 678 C CA . GLY A 1 86 ? -20.382 3.483 23.872 1.00 51.69 86 GLY A CA 1
ATOM 679 C C . GLY A 1 86 ? -20.543 2.112 23.251 1.00 51.69 86 GLY A C 1
ATOM 680 O O . GLY A 1 86 ? -21.493 1.850 22.518 1.00 51.69 86 GLY A O 1
ATOM 681 N N . ARG A 1 87 ? -19.760 1.152 23.758 1.00 51.91 87 ARG A N 1
ATOM 682 C CA . ARG A 1 87 ? -20.422 -0.094 24.146 1.00 51.91 87 ARG A CA 1
ATOM 683 C C . ARG A 1 87 ? -21.539 0.322 25.100 1.00 51.91 87 ARG A C 1
ATOM 685 O O . ARG A 1 87 ? -21.289 0.522 26.291 1.00 51.91 87 ARG A O 1
ATOM 692 N N . LYS A 1 88 ? -22.774 0.445 24.599 1.00 50.09 88 LYS A N 1
ATOM 693 C CA . LYS A 1 88 ? -23.935 0.133 25.425 1.00 50.09 88 LYS A CA 1
ATOM 694 C C . LYS A 1 88 ? -23.611 -1.257 25.938 1.00 50.09 88 LYS A C 1
ATOM 696 O O . LYS A 1 88 ? -23.677 -2.228 25.191 1.00 50.09 88 LYS A O 1
ATOM 701 N N . ARG A 1 89 ? -23.120 -1.336 27.179 1.00 51.47 89 ARG A N 1
ATOM 702 C CA . ARG A 1 89 ? -23.081 -2.589 27.918 1.00 51.47 89 ARG A CA 1
ATOM 703 C C . ARG A 1 89 ? -24.498 -3.099 27.750 1.00 51.47 89 ARG A C 1
ATOM 705 O O . ARG A 1 89 ? -25.415 -2.478 28.286 1.00 51.47 89 ARG A O 1
ATOM 712 N N . HIS A 1 90 ? -24.699 -4.132 26.936 1.00 44.09 90 HIS A N 1
ATOM 713 C CA . HIS A 1 90 ? -25.929 -4.884 27.018 1.00 44.09 90 HIS A CA 1
ATOM 714 C C . HIS A 1 90 ? -25.972 -5.285 28.488 1.00 44.09 90 HIS A C 1
ATOM 716 O O . HIS A 1 90 ? -25.144 -6.077 28.939 1.00 44.09 90 HIS A O 1
ATOM 722 N N . ARG A 1 91 ? -26.821 -4.606 29.277 1.00 40.56 91 ARG A N 1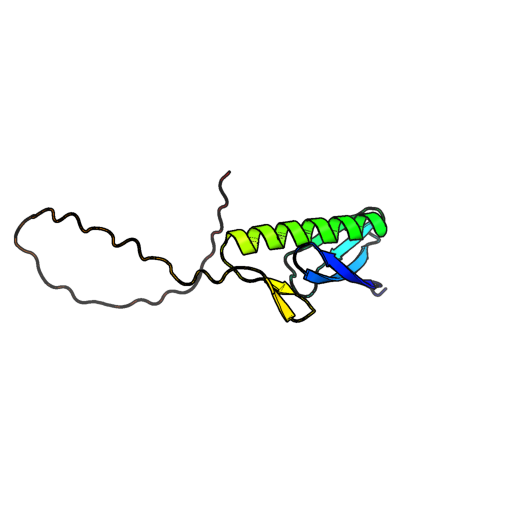
ATOM 723 C CA . ARG A 1 91 ? -27.186 -5.068 30.610 1.00 40.56 91 ARG A CA 1
ATOM 724 C C . ARG A 1 91 ? -27.677 -6.469 30.324 1.00 40.56 91 ARG A C 1
ATOM 726 O O . ARG A 1 91 ? -28.759 -6.620 29.762 1.00 40.56 91 ARG A O 1
ATOM 733 N N . ALA A 1 92 ? -26.869 -7.473 30.644 1.00 46.53 92 ALA A N 1
ATOM 734 C CA . ALA A 1 92 ? -27.406 -8.792 30.860 1.00 46.53 92 ALA A CA 1
ATOM 735 C C . ALA A 1 92 ? -28.528 -8.562 31.877 1.00 46.53 92 ALA A C 1
ATOM 737 O O . ALA A 1 92 ? -28.271 -8.162 33.016 1.00 46.53 92 ALA A O 1
ATOM 738 N N . LYS A 1 93 ? -29.785 -8.653 31.431 1.00 45.59 93 LYS A N 1
ATOM 739 C CA . LYS A 1 93 ? -30.897 -8.812 32.356 1.00 45.59 93 LYS A CA 1
ATOM 740 C C . LYS A 1 93 ? -30.570 -10.123 33.046 1.00 45.59 93 LYS A C 1
ATOM 742 O O . LYS A 1 93 ? -30.685 -11.180 32.438 1.00 45.59 93 LYS A O 1
ATOM 747 N N . VAL A 1 94 ? -30.075 -10.028 34.277 1.00 46.56 94 VAL A N 1
ATOM 748 C CA . VAL A 1 94 ? -30.075 -11.149 35.204 1.00 46.56 94 VAL A CA 1
ATOM 749 C C . VAL A 1 94 ? -31.545 -11.527 35.312 1.00 46.56 94 VAL A C 1
ATOM 751 O O . VAL A 1 94 ? -32.326 -10.827 35.956 1.00 46.56 94 VAL A O 1
ATOM 754 N N . LEU A 1 95 ? -31.956 -12.546 34.558 1.00 47.94 95 LEU A N 1
ATOM 755 C CA . LEU A 1 95 ? -33.236 -13.187 34.775 1.00 47.94 95 LEU A CA 1
ATOM 756 C C . LEU A 1 95 ? -33.119 -13.786 36.169 1.00 47.94 95 LEU A C 1
ATOM 758 O O . LEU A 1 95 ? -32.340 -14.707 36.399 1.00 47.94 95 LEU A O 1
ATOM 762 N N . GLY A 1 96 ? -33.801 -13.153 37.120 1.00 42.34 96 GLY A N 1
ATOM 763 C CA . GLY A 1 96 ? -33.874 -13.614 38.491 1.00 42.34 96 GLY A CA 1
ATOM 764 C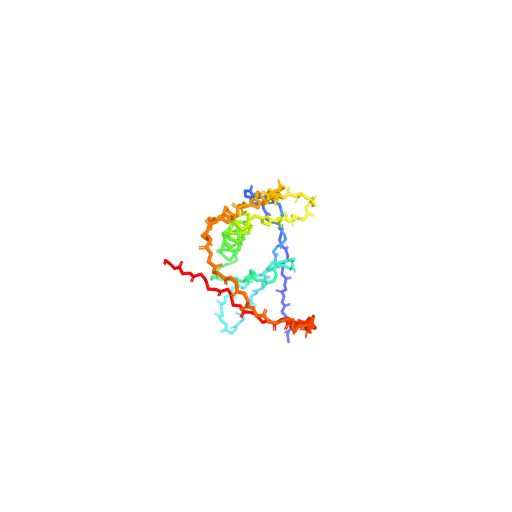 C . GLY A 1 96 ? -34.592 -14.952 38.530 1.00 42.34 96 GLY A C 1
ATOM 765 O O . GLY A 1 96 ? -35.805 -15.000 38.700 1.00 42.34 96 GLY A O 1
ATOM 766 N N . SER A 1 97 ? -33.846 -16.040 38.393 1.00 39.38 97 SER A N 1
ATOM 767 C CA . SER A 1 97 ? -34.273 -17.349 38.859 1.00 39.38 97 SER A CA 1
ATOM 768 C C . SER A 1 97 ? -33.887 -17.455 40.332 1.00 39.38 97 SER A C 1
ATOM 770 O O . SER A 1 97 ? -32.720 -17.641 40.676 1.00 39.38 97 SER A O 1
ATOM 772 N N . LYS A 1 98 ? -34.883 -17.284 41.207 1.00 42.09 98 LYS A N 1
ATOM 773 C CA . LYS A 1 98 ? -34.810 -17.683 42.616 1.00 42.09 98 LYS A CA 1
ATOM 774 C C . LYS A 1 98 ? -34.368 -19.154 42.685 1.00 42.09 98 LYS A C 1
ATOM 776 O O . LYS A 1 98 ? -35.010 -20.005 42.081 1.00 42.09 98 LYS A O 1
ATOM 781 N N . GLY A 1 99 ? -33.306 -19.440 43.431 1.00 37.56 99 GLY A N 1
ATOM 782 C CA . GLY A 1 99 ? -32.820 -20.789 43.733 1.00 37.56 99 GLY A CA 1
ATOM 783 C C . GLY A 1 99 ? -31.927 -20.762 44.981 1.00 37.56 99 GLY A C 1
ATOM 784 O O . GLY A 1 99 ? -31.355 -19.712 45.264 1.00 37.56 99 GLY A O 1
ATOM 785 N N . PRO A 1 100 ? -31.905 -21.825 45.802 1.00 40.97 100 PRO A N 1
ATOM 786 C CA . PRO A 1 100 ? -32.052 -21.691 47.249 1.00 40.97 100 PRO A CA 1
ATOM 787 C C . PRO A 1 100 ? -30.745 -21.586 48.051 1.00 40.97 100 PRO A C 1
ATOM 789 O O . PRO A 1 100 ? -29.667 -21.954 47.610 1.00 40.97 100 PRO A O 1
ATOM 792 N N . ARG A 1 101 ? -30.940 -21.075 49.274 1.00 42.25 101 ARG A N 1
ATOM 793 C CA . ARG A 1 101 ? -30.156 -21.191 50.515 1.00 42.25 101 ARG A CA 1
ATOM 794 C C . ARG A 1 101 ? -28.873 -22.044 50.466 1.00 42.25 101 ARG A C 1
ATOM 796 O O . ARG A 1 101 ? -28.950 -23.263 50.386 1.00 42.25 101 ARG A O 1
ATOM 803 N N . GLY A 1 102 ? -27.759 -21.368 50.762 1.00 35.19 102 GLY A N 1
ATOM 804 C CA . GLY A 1 102 ? -26.593 -21.922 51.457 1.00 35.19 102 GLY A CA 1
ATOM 805 C C . GLY A 1 102 ? -25.471 -22.433 50.557 1.00 35.19 102 GLY A C 1
ATOM 806 O O . GLY A 1 102 ? -25.626 -23.473 49.938 1.00 35.19 102 GLY A O 1
ATOM 807 N N . PHE A 1 103 ? -24.330 -21.736 50.535 1.00 36.88 103 PHE A N 1
ATOM 808 C CA . PHE A 1 103 ? -23.042 -22.300 50.967 1.00 36.88 103 PHE A CA 1
ATOM 809 C C . PHE A 1 103 ? -21.933 -21.235 50.997 1.00 36.88 103 PHE A C 1
ATOM 811 O O . PHE A 1 103 ? -22.034 -20.175 50.385 1.00 36.88 103 PHE A O 1
ATOM 818 N N . GLU A 1 104 ? -20.922 -21.538 51.801 1.00 32.78 104 GLU A N 1
ATOM 819 C CA . GLU A 1 104 ? -19.903 -20.685 52.403 1.00 32.78 104 GLU A CA 1
ATOM 820 C C . GLU A 1 104 ? -19.007 -19.833 51.493 1.00 32.78 104 GLU A C 1
ATOM 822 O O . GLU A 1 104 ? -18.662 -20.151 50.357 1.00 32.78 104 GLU A O 1
ATOM 827 N N . SER A 1 105 ? -18.547 -18.755 52.130 1.00 40.34 105 SER A N 1
ATOM 828 C CA . SER A 1 105 ? -17.372 -17.950 51.816 1.00 40.34 105 SER A CA 1
ATOM 829 C C . SER A 1 105 ? -16.157 -18.785 51.402 1.00 40.34 105 SER A C 1
ATOM 831 O O . SER A 1 105 ? -15.590 -19.478 52.236 1.00 40.34 105 SER A O 1
ATOM 833 N N . HIS A 1 106 ? -15.619 -18.516 50.211 1.00 35.09 106 HIS A N 1
ATOM 834 C CA . HIS A 1 106 ? -14.172 -18.502 50.004 1.00 35.09 106 HIS A CA 1
ATOM 835 C C . HIS A 1 106 ? -13.759 -17.305 49.138 1.00 35.09 106 HIS A C 1
ATOM 837 O O . HIS A 1 106 ? -13.870 -17.272 47.915 1.00 35.09 106 HIS A O 1
ATOM 843 N N . ARG A 1 107 ? -13.233 -16.299 49.840 1.00 36.75 107 ARG A N 1
ATOM 844 C CA . ARG A 1 107 ? -12.165 -15.393 49.400 1.00 36.75 107 ARG A CA 1
ATOM 845 C C . ARG A 1 107 ? -11.182 -16.180 48.512 1.00 36.75 107 ARG A C 1
ATOM 847 O O . ARG A 1 107 ? -10.764 -17.250 48.941 1.00 36.75 107 ARG A O 1
ATOM 854 N N . LEU A 1 108 ? -10.764 -15.641 47.357 1.00 33.56 108 LEU A N 1
ATOM 855 C CA . LEU A 1 108 ? -9.347 -15.465 46.974 1.00 33.56 108 LEU A CA 1
ATOM 856 C C . LEU A 1 108 ? -9.135 -15.066 45.494 1.00 33.56 108 LEU A C 1
ATOM 858 O O . LEU A 1 108 ? -9.513 -15.758 44.560 1.00 33.56 108 LEU A O 1
ATOM 862 N N . ARG A 1 109 ? -8.368 -13.973 45.377 1.00 33.38 109 ARG A N 1
ATOM 863 C CA . ARG A 1 109 ? -7.332 -13.633 44.383 1.00 33.38 109 ARG A CA 1
ATOM 864 C C . ARG A 1 109 ? -7.733 -13.347 42.931 1.00 33.38 109 ARG A C 1
ATOM 866 O O . ARG A 1 109 ? -7.813 -14.215 42.072 1.00 33.38 109 ARG A O 1
ATOM 873 N N . PHE A 1 110 ? -7.718 -12.041 42.650 1.00 35.81 110 PHE A N 1
ATOM 874 C CA . PHE A 1 110 ? -7.067 -11.454 41.478 1.00 35.81 110 PHE A CA 1
ATOM 875 C C . PHE A 1 110 ? -5.906 -12.318 40.956 1.00 35.81 110 PHE A C 1
ATOM 877 O O . PHE A 1 110 ? -4.908 -12.505 41.653 1.00 35.81 110 PHE A O 1
ATOM 884 N N . TYR A 1 111 ? -5.990 -12.734 39.693 1.00 35.06 111 TYR A N 1
ATOM 885 C CA . TYR A 1 111 ? -4.817 -13.083 38.900 1.00 35.06 111 TYR A CA 1
ATOM 886 C C . TYR A 1 111 ? -4.862 -12.335 37.569 1.00 35.06 111 TYR A C 1
ATOM 888 O O . TYR A 1 111 ? -5.605 -12.657 36.645 1.00 35.06 111 TYR A O 1
ATOM 896 N N . LYS A 1 112 ? -4.036 -11.292 37.494 1.00 40.41 112 LYS A N 1
ATOM 897 C CA . LYS A 1 112 ? -3.643 -10.608 36.264 1.00 40.41 112 LYS A CA 1
ATOM 898 C C . LYS A 1 112 ? -2.844 -11.627 35.439 1.00 40.41 112 LYS A C 1
ATOM 900 O O . LYS A 1 112 ? -1.749 -12.000 35.854 1.00 40.41 112 LYS A O 1
ATOM 905 N N . ARG A 1 113 ? -3.345 -12.090 34.288 1.00 38.16 113 ARG A N 1
ATOM 906 C CA . ARG A 1 113 ? -2.533 -12.883 33.348 1.00 38.16 113 ARG A CA 1
ATOM 907 C C . ARG A 1 113 ? -2.583 -12.289 31.944 1.00 38.16 113 ARG A C 1
ATOM 909 O O . ARG A 1 113 ? -3.625 -12.182 31.311 1.00 38.16 113 ARG A O 1
ATOM 916 N N . LYS A 1 114 ? -1.395 -11.852 31.531 1.00 42.16 114 LYS A N 1
ATOM 917 C CA . LYS A 1 114 ? -0.988 -11.384 30.210 1.00 42.16 114 LYS A CA 1
ATOM 918 C C . LYS A 1 114 ? -1.315 -12.416 29.116 1.00 42.16 114 LYS A C 1
ATOM 920 O O . LYS A 1 114 ? -1.032 -13.592 29.294 1.00 42.16 114 LYS A O 1
ATOM 925 N N . ASN A 1 115 ? -1.753 -11.888 27.971 1.00 39.41 115 ASN A N 1
ATOM 926 C CA . ASN A 1 115 ? -1.317 -12.244 26.615 1.00 39.41 115 ASN A CA 1
ATOM 927 C C . ASN A 1 115 ? -1.511 -13.698 26.126 1.00 39.41 115 ASN A C 1
ATOM 929 O O . ASN A 1 115 ? -0.708 -14.570 26.448 1.00 39.41 115 ASN A O 1
ATOM 933 N N . ARG A 1 116 ? -2.474 -13.908 25.213 1.00 39.16 116 ARG A N 1
ATOM 934 C CA . ARG A 1 116 ? -2.270 -14.688 23.973 1.00 39.16 116 ARG A CA 1
ATOM 935 C C . ARG A 1 116 ? -3.444 -14.546 22.995 1.00 39.16 116 ARG A C 1
ATOM 937 O O . ARG A 1 116 ? -4.587 -14.830 23.326 1.00 39.16 116 ARG A O 1
ATOM 944 N N . GLN A 1 117 ? -3.083 -14.078 21.803 1.00 43.88 117 GLN A N 1
ATOM 945 C CA . GLN A 1 117 ? -3.617 -14.378 20.472 1.00 43.88 117 GLN A CA 1
ATOM 946 C C . GLN A 1 117 ? -4.796 -15.368 20.386 1.00 43.88 117 GLN A C 1
ATOM 948 O O . GLN A 1 117 ? -4.642 -16.537 20.721 1.00 43.88 117 GLN A O 1
ATOM 953 N N . SER A 1 118 ? -5.888 -14.939 19.747 1.00 34.41 118 SER A N 1
ATOM 954 C CA . SER A 1 118 ? -6.426 -15.641 18.571 1.00 34.41 118 SER A CA 1
ATOM 955 C C . SER A 1 118 ? -7.433 -14.742 17.848 1.00 34.41 118 SER A C 1
ATOM 957 O O . SER A 1 118 ? -8.570 -14.590 18.292 1.00 34.41 118 SER A O 1
ATOM 959 N N . ILE A 1 119 ? -7.027 -14.156 16.724 1.00 40.03 119 ILE A N 1
ATOM 960 C CA . ILE A 1 119 ? -7.975 -13.670 15.720 1.00 40.03 119 ILE A CA 1
ATOM 961 C C . ILE A 1 119 ? -8.370 -14.907 14.913 1.00 40.03 119 ILE A C 1
ATOM 963 O O . ILE A 1 119 ? -7.554 -15.475 14.193 1.00 40.03 119 ILE A O 1
ATOM 967 N N . ARG A 1 120 ? -9.605 -15.376 15.093 1.00 39.16 120 ARG A N 1
ATOM 968 C CA . ARG A 1 120 ? -10.269 -16.275 14.147 1.00 39.16 120 ARG A CA 1
ATOM 969 C C . ARG A 1 120 ? -11.352 -15.458 13.454 1.00 39.16 120 ARG A C 1
ATOM 971 O O . ARG A 1 120 ? -12.424 -15.283 14.022 1.00 39.16 120 ARG A O 1
ATOM 978 N N . CYS A 1 121 ? -11.079 -15.001 12.235 1.00 36.91 121 CYS A N 1
ATOM 979 C CA . CYS A 1 121 ? -12.148 -14.728 11.280 1.00 36.91 121 CYS A CA 1
ATOM 980 C C . CYS A 1 121 ? -12.753 -16.076 10.876 1.00 36.91 121 CYS A C 1
ATOM 982 O O . CYS A 1 121 ? -12.042 -16.947 10.370 1.00 36.91 121 CYS A O 1
ATOM 984 N N . ARG A 1 122 ? -14.047 -16.274 11.133 1.00 41.47 122 ARG A N 1
ATOM 985 C CA . ARG A 1 122 ? -14.830 -17.325 10.478 1.00 41.47 122 ARG A CA 1
ATOM 986 C C . ARG A 1 122 ? -15.655 -16.674 9.373 1.00 41.47 122 ARG A C 1
ATOM 988 O O . ARG A 1 122 ? -16.269 -15.640 9.613 1.00 41.47 122 ARG A O 1
ATOM 995 N N . ARG A 1 123 ? -15.559 -17.290 8.193 1.00 44.66 123 ARG A N 1
ATOM 996 C CA . ARG A 1 123 ? -16.455 -17.121 7.047 1.00 44.66 123 ARG A CA 1
ATOM 997 C C . ARG A 1 123 ? -17.889 -17.468 7.423 1.00 44.66 123 ARG A C 1
ATOM 999 O O . ARG A 1 123 ? -18.043 -18.329 8.323 1.00 44.66 123 ARG A O 1
#

Sequence (123 aa):
MGKKEHTYQVGTKHGRFTITVWYDSRDKAYLVRVPKIPEIVTFGKTLAEAKRMGVDALELYCDCIIDEGKIVVDDARKIIGQLLSGRKRHRAKVLGSKGPRGFESHRLRFYKRKNRQSIRCRR